Protein AF-D0R3M9-F1 (afdb_monomer_lite)

Structure (mmCIF, N/CA/C/O backbone):
data_AF-D0R3M9-F1
#
_entry.id   AF-D0R3M9-F1
#
loop_
_atom_site.group_PDB
_atom_site.id
_atom_site.type_symbol
_atom_site.label_atom_id
_atom_site.label_alt_id
_atom_site.label_comp_id
_atom_site.label_asym_id
_atom_site.label_entity_id
_atom_site.label_seq_id
_atom_site.pdbx_PDB_ins_code
_atom_site.Cartn_x
_atom_site.Cartn_y
_atom_site.Cartn_z
_atom_site.occupancy
_atom_site.B_iso_or_equiv
_atom_site.auth_seq_id
_atom_site.auth_comp_id
_atom_site.auth_asym_id
_atom_site.auth_atom_id
_atom_site.pdbx_PDB_model_num
ATOM 1 N N . MET A 1 1 ? 15.616 -2.768 24.592 1.00 41.12 1 MET A N 1
ATOM 2 C CA . MET A 1 1 ? 14.250 -2.204 24.499 1.00 41.12 1 MET A CA 1
ATOM 3 C C . MET A 1 1 ? 13.477 -3.038 23.492 1.00 41.12 1 MET A C 1
ATOM 5 O O . MET A 1 1 ? 14.000 -3.245 22.408 1.00 41.12 1 MET A O 1
ATOM 9 N N . LYS A 1 2 ? 12.301 -3.581 23.838 1.00 45.78 2 LYS A N 1
ATOM 10 C CA . LYS A 1 2 ? 11.410 -4.163 22.822 1.00 45.78 2 LYS A CA 1
ATOM 11 C C . LYS A 1 2 ? 10.800 -2.986 22.067 1.00 45.78 2 LYS A C 1
ATOM 13 O O . LYS A 1 2 ? 10.008 -2.259 22.660 1.00 45.78 2 LYS A O 1
ATOM 18 N N . VAL A 1 3 ? 11.216 -2.767 20.823 1.00 51.59 3 VAL A N 1
ATOM 19 C CA . VAL A 1 3 ? 10.518 -1.847 19.921 1.00 51.59 3 VAL A CA 1
ATOM 20 C C . VAL A 1 3 ? 9.105 -2.411 19.796 1.00 51.59 3 VAL A C 1
ATOM 22 O O . VAL A 1 3 ? 8.928 -3.539 19.337 1.00 51.59 3 VAL A O 1
ATOM 25 N N . LYS A 1 4 ? 8.105 -1.713 20.344 1.00 56.25 4 LYS A N 1
ATOM 26 C CA . LYS A 1 4 ? 6.713 -2.058 20.056 1.00 56.25 4 LYS A CA 1
ATOM 27 C C . LYS A 1 4 ? 6.535 -1.742 18.581 1.00 56.25 4 LYS A C 1
ATOM 29 O O . LYS A 1 4 ? 6.630 -0.579 18.213 1.00 56.25 4 LYS A O 1
ATOM 34 N N . PHE A 1 5 ? 6.348 -2.768 17.761 1.00 64.75 5 PHE A N 1
ATOM 35 C CA . PHE A 1 5 ? 5.988 -2.576 16.366 1.00 64.75 5 PHE A CA 1
ATOM 36 C C . PHE A 1 5 ? 4.654 -1.818 16.352 1.00 64.75 5 PHE A C 1
ATOM 38 O O . PHE A 1 5 ? 3.640 -2.359 16.803 1.00 64.75 5 PHE A O 1
ATOM 45 N N . LYS A 1 6 ? 4.677 -0.538 15.969 1.00 79.38 6 LYS A N 1
ATOM 46 C CA . LYS A 1 6 ? 3.457 0.234 15.740 1.00 79.38 6 LYS A CA 1
ATOM 47 C C . LYS A 1 6 ? 2.932 -0.215 14.379 1.00 79.38 6 LYS A C 1
ATOM 49 O O . LYS A 1 6 ? 3.684 -0.209 13.410 1.00 79.38 6 LYS A O 1
ATOM 54 N N . MET A 1 7 ? 1.684 -0.673 14.329 1.00 87.69 7 MET A N 1
ATOM 55 C CA . MET A 1 7 ? 1.034 -0.936 13.046 1.00 87.69 7 MET A CA 1
ATOM 56 C C . MET A 1 7 ? 0.890 0.407 12.319 1.00 87.69 7 MET A C 1
ATOM 58 O O . MET A 1 7 ? 0.468 1.360 12.983 1.00 87.69 7 MET A O 1
ATOM 62 N N . PRO A 1 8 ? 1.254 0.513 11.030 1.00 90.62 8 PRO A N 1
ATOM 63 C CA . PRO A 1 8 ? 1.012 1.738 10.292 1.00 90.62 8 PRO A CA 1
ATOM 64 C C . PRO A 1 8 ? -0.487 2.001 10.173 1.00 90.62 8 PRO A C 1
ATOM 66 O O . PRO A 1 8 ? -1.310 1.082 10.208 1.00 90.62 8 PRO A O 1
ATOM 69 N N . GLU A 1 9 ? -0.824 3.270 10.035 1.00 93.38 9 GLU A N 1
ATOM 70 C CA . GLU A 1 9 ? -2.182 3.773 9.897 1.00 93.38 9 GLU A CA 1
ATOM 71 C C . GLU A 1 9 ? -2.331 4.516 8.563 1.00 93.38 9 GLU A C 1
ATOM 73 O O . GLU A 1 9 ? -1.362 4.800 7.858 1.00 93.38 9 GLU A O 1
ATOM 78 N N . VAL A 1 10 ? -3.573 4.807 8.175 1.00 94.06 10 VAL A N 1
ATOM 79 C CA . VAL A 1 10 ? -3.840 5.627 6.985 1.00 94.06 10 VAL A CA 1
ATOM 80 C C . VAL A 1 10 ? -3.181 6.992 7.154 1.00 94.06 10 VAL A C 1
ATOM 82 O O . VAL A 1 10 ? -3.383 7.655 8.169 1.00 94.06 10 VAL A O 1
ATOM 85 N N . GLY A 1 11 ? -2.435 7.415 6.137 1.00 93.38 11 GLY A N 1
ATOM 86 C CA . GLY A 1 11 ? -1.633 8.634 6.162 1.00 93.38 11 GLY A CA 1
ATOM 87 C C . GLY A 1 11 ? -0.153 8.400 6.465 1.00 93.38 11 GLY A C 1
ATOM 88 O O . GLY A 1 11 ? 0.643 9.292 6.187 1.00 93.38 11 GLY A O 1
ATOM 89 N N . ASP A 1 12 ? 0.236 7.221 6.962 1.00 93.88 12 ASP A N 1
ATOM 90 C CA . ASP A 1 12 ? 1.647 6.914 7.200 1.00 93.88 12 ASP A CA 1
ATOM 91 C C . ASP A 1 12 ? 2.401 6.707 5.877 1.00 93.88 12 ASP A C 1
ATOM 93 O O . ASP A 1 12 ? 1.893 6.120 4.911 1.00 93.88 12 ASP A O 1
ATOM 97 N N . HIS A 1 13 ? 3.651 7.169 5.855 1.00 94.31 13 HIS A N 1
ATOM 98 C CA . HIS A 1 13 ? 4.578 6.930 4.757 1.00 94.31 13 HIS A CA 1
ATOM 99 C C . HIS A 1 13 ? 5.314 5.606 4.974 1.00 94.31 13 HIS A C 1
ATOM 101 O O . HIS A 1 13 ? 5.828 5.308 6.056 1.00 94.31 13 HIS A O 1
ATOM 107 N N . ILE A 1 14 ? 5.411 4.817 3.911 1.00 93.31 14 ILE A N 1
ATOM 108 C CA . ILE A 1 14 ? 6.187 3.582 3.893 1.00 93.31 14 ILE A CA 1
ATOM 109 C C . ILE A 1 14 ? 7.128 3.580 2.695 1.00 93.31 14 ILE A C 1
ATOM 111 O O . ILE A 1 14 ? 6.800 4.078 1.619 1.00 93.31 14 ILE A O 1
ATOM 115 N N . LEU A 1 15 ? 8.295 2.974 2.865 1.00 93.69 15 LEU A N 1
ATOM 116 C CA . LEU A 1 15 ? 9.237 2.743 1.782 1.00 93.69 15 LEU A CA 1
ATOM 117 C C . LEU A 1 15 ? 9.158 1.276 1.361 1.00 93.69 15 LEU A C 1
ATOM 119 O O . LEU A 1 15 ? 9.422 0.371 2.157 1.00 93.69 15 LEU A O 1
ATOM 123 N N . LEU A 1 16 ? 8.810 1.048 0.097 1.00 93.50 16 LEU A N 1
ATOM 124 C CA . LEU A 1 16 ? 8.821 -0.270 -0.524 1.00 93.50 16 LEU A CA 1
ATOM 125 C C . LEU A 1 16 ? 10.102 -0.440 -1.330 1.00 93.50 16 LEU A C 1
ATOM 127 O O . LEU A 1 16 ? 10.367 0.321 -2.258 1.00 93.50 16 LEU A O 1
ATOM 131 N N . LYS A 1 17 ? 10.893 -1.459 -1.004 1.00 91.94 17 LYS A N 1
ATOM 132 C CA . LYS A 1 17 ? 12.142 -1.767 -1.702 1.00 91.94 17 LYS A CA 1
ATOM 133 C C . LYS A 1 17 ? 12.071 -3.141 -2.341 1.00 91.94 17 LYS A C 1
ATOM 135 O O . LYS A 1 17 ? 11.792 -4.122 -1.661 1.00 91.94 17 LYS A O 1
ATOM 140 N N . LEU A 1 18 ? 12.338 -3.233 -3.639 1.00 86.12 18 LEU A N 1
ATOM 141 C CA . LEU A 1 18 ? 12.350 -4.526 -4.328 1.00 86.12 18 LEU A CA 1
ATOM 142 C C . LEU A 1 18 ? 13.445 -5.434 -3.764 1.00 86.12 18 LEU A C 1
ATOM 144 O O . LEU A 1 18 ? 14.601 -5.030 -3.655 1.00 86.12 18 LEU A O 1
ATOM 148 N N . ASN A 1 19 ? 13.099 -6.692 -3.486 1.00 74.25 19 ASN A N 1
ATOM 149 C CA . ASN A 1 19 ? 14.025 -7.675 -2.906 1.00 74.25 19 ASN A CA 1
ATOM 150 C C . ASN A 1 19 ? 15.320 -7.874 -3.720 1.00 74.25 19 ASN A C 1
ATOM 152 O O . ASN A 1 19 ? 16.353 -8.245 -3.167 1.00 74.25 19 ASN A O 1
ATOM 156 N N . ILE A 1 20 ? 15.273 -7.636 -5.033 1.00 73.25 20 ILE A N 1
ATOM 157 C CA . ILE A 1 20 ? 16.358 -7.945 -5.978 1.00 73.25 20 ILE A CA 1
ATOM 158 C C . ILE A 1 20 ? 16.953 -6.713 -6.678 1.00 73.25 20 ILE A C 1
ATOM 160 O O . ILE A 1 20 ? 17.916 -6.844 -7.435 1.00 73.25 20 ILE A O 1
ATOM 164 N N . HIS A 1 21 ? 16.412 -5.514 -6.444 1.00 65.50 21 HIS A N 1
ATOM 165 C CA . HIS A 1 21 ? 16.802 -4.297 -7.162 1.00 65.50 21 HIS A CA 1
ATOM 166 C C . HIS A 1 21 ? 17.001 -3.108 -6.218 1.00 65.50 21 HIS A C 1
ATOM 168 O O . HIS A 1 21 ? 16.436 -3.044 -5.135 1.00 65.50 21 HIS A O 1
ATOM 174 N N . VAL A 1 22 ? 17.775 -2.116 -6.668 1.00 72.81 22 VAL A N 1
ATOM 175 C CA . VAL A 1 22 ? 17.950 -0.818 -5.979 1.00 72.81 22 VAL A CA 1
ATOM 176 C C . VAL A 1 22 ? 16.735 0.101 -6.210 1.00 72.81 22 VAL A C 1
ATOM 178 O O . VAL A 1 22 ? 16.813 1.306 -6.019 1.00 72.81 22 VAL A O 1
ATOM 181 N N . LEU A 1 23 ? 15.615 -0.452 -6.683 1.00 81.81 23 LEU A N 1
ATOM 182 C CA . LEU A 1 23 ? 14.407 0.316 -6.934 1.00 81.81 23 LEU A CA 1
ATOM 183 C C . LEU A 1 23 ? 13.620 0.433 -5.626 1.00 81.81 23 LEU A C 1
ATOM 185 O O . LEU A 1 23 ? 13.256 -0.575 -5.012 1.00 81.81 23 LEU A O 1
ATOM 189 N N . GLU A 1 24 ? 13.392 1.675 -5.226 1.00 89.56 24 GLU A N 1
ATOM 190 C CA . GLU A 1 24 ? 12.687 2.054 -4.010 1.00 89.56 24 GLU A CA 1
ATOM 191 C C . GLU A 1 24 ? 11.480 2.916 -4.391 1.00 89.56 24 GLU A C 1
ATOM 193 O O . GLU A 1 24 ? 11.543 3.728 -5.317 1.00 89.56 24 GLU A O 1
ATOM 198 N N . HIS A 1 25 ? 10.364 2.709 -3.702 1.00 91.62 25 HIS A N 1
ATOM 199 C CA . HIS A 1 25 ? 9.134 3.463 -3.883 1.00 91.62 25 HIS A CA 1
ATOM 200 C C . HIS A 1 25 ? 8.707 4.036 -2.543 1.00 91.62 25 HIS A C 1
ATOM 202 O O . HIS A 1 25 ? 8.311 3.294 -1.641 1.00 91.62 25 HIS A O 1
ATOM 208 N N . GLU A 1 26 ? 8.771 5.356 -2.420 1.00 94.62 26 GLU A N 1
ATOM 209 C CA . GLU A 1 26 ? 8.135 6.046 -1.308 1.00 94.62 26 GLU A CA 1
ATOM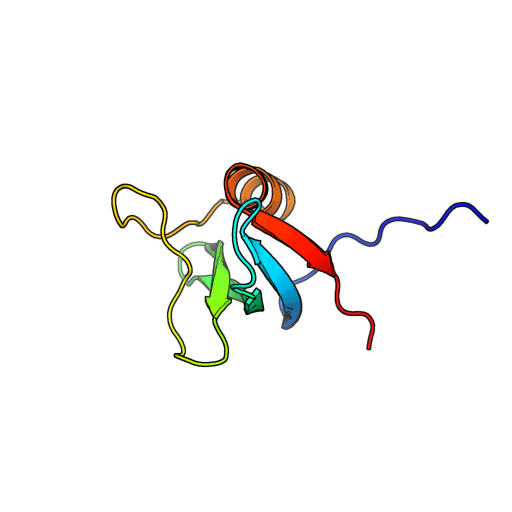 210 C C . GLU A 1 26 ? 6.628 6.063 -1.555 1.00 94.62 26 GLU A C 1
ATOM 212 O O . GLU A 1 26 ? 6.161 6.506 -2.610 1.00 94.62 26 GLU A O 1
ATOM 217 N N . CYS A 1 27 ? 5.875 5.511 -0.612 1.00 95.62 27 CYS A N 1
ATOM 218 C CA . CYS A 1 27 ? 4.448 5.305 -0.753 1.00 95.62 27 CYS A CA 1
ATOM 219 C C . CYS A 1 27 ? 3.680 5.857 0.443 1.00 95.62 27 CYS A C 1
ATOM 221 O O . CYS A 1 27 ? 4.156 5.831 1.574 1.00 95.62 27 CYS A O 1
ATOM 223 N N . LEU A 1 28 ? 2.451 6.285 0.182 1.00 96.25 28 LEU A N 1
ATOM 224 C CA . LEU A 1 28 ? 1.482 6.683 1.193 1.00 96.25 28 LEU A CA 1
ATOM 225 C C . LEU A 1 28 ? 0.459 5.569 1.388 1.00 96.25 28 LEU A C 1
ATOM 227 O O . LEU A 1 28 ? -0.146 5.122 0.409 1.00 96.25 28 LEU A O 1
ATOM 231 N N . LEU A 1 29 ? 0.235 5.153 2.634 1.00 96.06 29 LEU A N 1
ATOM 232 C CA . LEU A 1 29 ? -0.844 4.229 2.961 1.00 96.06 29 LEU A CA 1
ATOM 233 C C . LEU A 1 29 ? -2.185 4.967 2.958 1.00 96.06 29 LEU A C 1
ATOM 235 O O . LEU A 1 29 ? -2.357 5.980 3.637 1.00 96.06 29 LEU A O 1
ATOM 239 N N . THR A 1 30 ? -3.149 4.457 2.197 1.00 95.94 30 THR A N 1
ATOM 240 C CA . THR A 1 30 ? -4.452 5.100 2.009 1.00 95.94 30 THR A CA 1
ATOM 241 C C . THR A 1 30 ? -5.606 4.099 2.072 1.00 95.94 30 THR A C 1
ATOM 243 O O . THR A 1 30 ? -5.400 2.885 2.054 1.00 95.94 30 THR A O 1
ATOM 246 N N . LYS A 1 31 ? -6.829 4.629 2.149 1.00 95.75 31 LYS A N 1
ATOM 247 C CA . LYS A 1 31 ? -8.089 3.883 2.085 1.00 95.75 31 LYS A CA 1
ATOM 248 C C . LYS A 1 31 ? -8.859 4.304 0.827 1.00 95.75 31 LYS A C 1
ATOM 250 O O . LYS A 1 31 ? -8.972 5.497 0.545 1.00 95.75 31 LYS A O 1
ATOM 255 N N . LEU A 1 32 ? -9.351 3.327 0.075 1.00 91.88 32 LEU A N 1
ATOM 256 C CA . LEU A 1 32 ? -10.210 3.489 -1.096 1.00 91.88 32 LEU A CA 1
ATOM 257 C C . LEU A 1 32 ? -11.673 3.706 -0.676 1.00 91.88 32 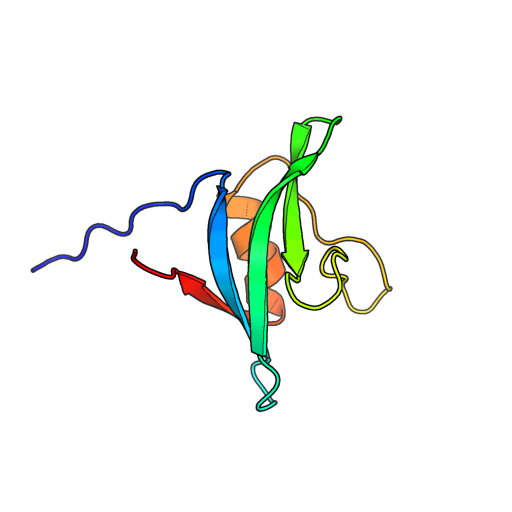LEU A C 1
ATOM 259 O O . LEU A 1 32 ? -12.045 3.498 0.480 1.00 91.88 32 LEU A O 1
ATOM 263 N N . GLU A 1 33 ? -12.512 4.138 -1.620 1.00 86.56 33 GLU A N 1
ATOM 264 C CA . GLU A 1 33 ? -13.940 4.388 -1.364 1.00 86.56 33 GLU A CA 1
ATOM 265 C C . GLU A 1 33 ? -14.695 3.113 -0.946 1.00 86.56 33 GLU A C 1
ATOM 267 O O . GLU A 1 33 ? -15.553 3.185 -0.068 1.00 86.56 33 GLU A O 1
ATOM 272 N N . A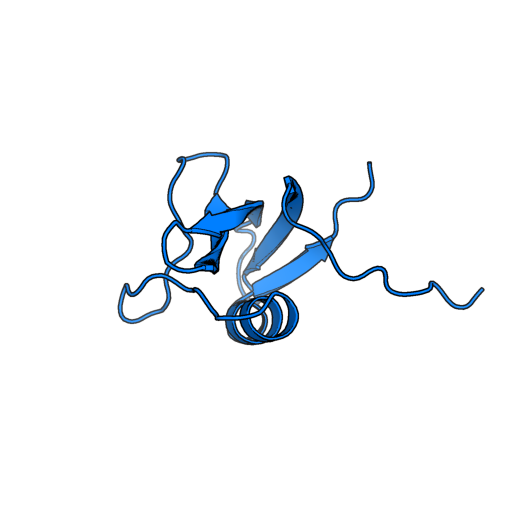SP A 1 34 ? -14.301 1.949 -1.476 1.00 88.62 34 ASP A N 1
ATOM 273 C CA . ASP A 1 34 ? -14.892 0.628 -1.189 1.00 88.62 34 ASP A CA 1
ATOM 274 C C . ASP A 1 34 ? -14.360 -0.020 0.105 1.00 88.62 34 ASP A C 1
ATOM 276 O O . ASP A 1 34 ? -14.425 -1.224 0.307 1.00 88.62 34 ASP A O 1
ATOM 280 N N . GLU A 1 35 ? -13.819 0.798 1.000 1.00 84.25 35 GLU A N 1
ATOM 281 C CA . GLU A 1 35 ? -13.230 0.420 2.284 1.00 84.25 35 GLU A CA 1
ATOM 282 C C . GLU A 1 35 ? -11.939 -0.407 2.275 1.00 84.25 35 GLU A C 1
ATOM 284 O O . GLU A 1 35 ? -11.376 -0.639 3.344 1.00 84.25 35 GLU A O 1
ATOM 289 N N . GLU A 1 36 ? -11.409 -0.743 1.106 1.00 92.88 36 GLU A N 1
ATOM 290 C CA . GLU A 1 36 ? -10.115 -1.409 0.966 1.00 92.88 36 GLU A CA 1
ATOM 291 C C . GLU A 1 36 ? -8.934 -0.458 1.222 1.00 92.88 36 GLU A C 1
ATOM 293 O O . GLU A 1 36 ? -8.989 0.748 0.969 1.00 92.88 36 GLU A O 1
ATOM 298 N N . TYR A 1 37 ? -7.818 -1.005 1.686 1.00 96.81 37 TYR A N 1
ATOM 299 C CA . TYR A 1 37 ? -6.560 -0.301 1.901 1.00 96.81 37 TYR A CA 1
ATOM 300 C C . TYR A 1 37 ? -5.594 -0.579 0.758 1.00 96.81 37 TYR A C 1
ATOM 302 O O . TYR A 1 37 ? -5.488 -1.708 0.284 1.00 96.81 37 TYR A O 1
ATOM 310 N N . CYS A 1 38 ? -4.833 0.433 0.352 1.00 96.56 38 CYS A N 1
ATOM 311 C CA . CYS A 1 38 ? -3.757 0.284 -0.624 1.00 96.56 38 CYS A CA 1
ATOM 312 C C . CYS A 1 38 ? -2.629 1.283 -0.349 1.00 96.56 38 CYS A C 1
ATOM 314 O O . CYS A 1 38 ? -2.679 2.068 0.604 1.00 96.56 38 CYS A O 1
ATOM 316 N N . VAL A 1 39 ? -1.592 1.255 -1.186 1.00 96.38 39 VAL A N 1
ATOM 317 C CA . VAL A 1 39 ? -0.481 2.207 -1.111 1.00 96.38 39 VAL A CA 1
ATOM 318 C C . VAL A 1 39 ? -0.284 2.903 -2.450 1.00 96.38 39 VAL A C 1
ATOM 320 O O . VAL A 1 39 ? -0.342 2.274 -3.510 1.00 96.38 39 VAL A O 1
ATOM 323 N N . ILE A 1 40 ? -0.059 4.213 -2.399 1.00 96.31 40 ILE A N 1
ATOM 324 C CA . ILE A 1 40 ? 0.149 5.059 -3.577 1.00 96.31 40 ILE A CA 1
ATOM 325 C C . ILE A 1 40 ? 1.608 5.482 -3.620 1.00 96.31 40 ILE A C 1
ATOM 327 O O . ILE A 1 40 ? 2.098 6.074 -2.664 1.00 96.31 40 ILE A O 1
ATOM 331 N N . ASN A 1 41 ? 2.281 5.232 -4.740 1.00 95.44 41 ASN A N 1
ATOM 332 C CA . ASN A 1 41 ? 3.620 5.744 -4.994 1.00 95.44 41 ASN A CA 1
ATOM 333 C C . ASN A 1 41 ? 3.574 7.276 -5.120 1.00 95.44 41 ASN A C 1
ATOM 335 O O . ASN A 1 41 ? 2.874 7.819 -5.979 1.00 95.44 41 ASN A O 1
ATOM 339 N N . LEU A 1 42 ? 4.340 7.969 -4.280 1.00 94.38 42 LEU A N 1
ATOM 340 C CA . LEU A 1 42 ? 4.349 9.428 -4.200 1.00 94.38 42 LEU A CA 1
ATOM 341 C C . LEU A 1 42 ? 5.025 10.107 -5.399 1.00 94.38 42 LEU A C 1
ATOM 343 O O . LEU A 1 42 ? 4.696 11.246 -5.716 1.00 94.38 42 LEU A O 1
ATOM 347 N N . GLU A 1 43 ? 5.928 9.421 -6.099 1.00 93.31 43 GLU A N 1
ATOM 348 C CA . GLU A 1 43 ? 6.622 9.961 -7.273 1.00 93.31 43 GLU A CA 1
ATOM 349 C C . GLU A 1 43 ? 5.671 10.128 -8.466 1.00 93.31 43 GLU A C 1
ATOM 351 O O . GLU A 1 43 ? 5.739 11.117 -9.196 1.00 93.31 43 GLU A O 1
ATOM 356 N N . ASN A 1 44 ? 4.779 9.156 -8.681 1.00 93.50 44 ASN A N 1
ATOM 357 C CA . ASN A 1 44 ? 3.934 9.097 -9.879 1.00 93.50 44 ASN A CA 1
ATOM 358 C C . ASN A 1 44 ? 2.422 9.130 -9.601 1.00 93.50 44 ASN A C 1
ATOM 360 O O . ASN A 1 44 ? 1.636 9.177 -10.551 1.00 93.50 44 ASN A O 1
ATOM 364 N N . GLY A 1 45 ? 2.011 9.107 -8.332 1.00 94.00 45 GLY A N 1
ATOM 365 C CA . GLY A 1 45 ? 0.615 9.162 -7.900 1.00 94.00 45 GLY A CA 1
ATOM 366 C C . GLY A 1 45 ? -0.202 7.907 -8.218 1.00 94.00 45 GLY A C 1
ATOM 367 O O . GLY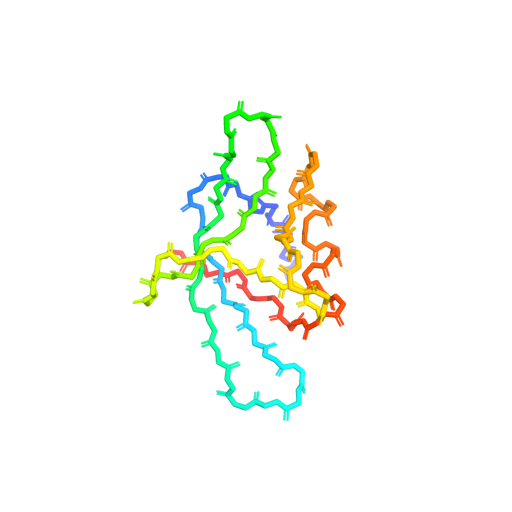 A 1 45 ? -1.430 7.968 -8.212 1.00 94.00 45 GLY A O 1
ATOM 368 N N . LYS A 1 46 ? 0.440 6.778 -8.541 1.00 94.88 46 LYS A N 1
ATOM 369 C CA . LYS A 1 46 ? -0.239 5.524 -8.895 1.00 94.88 46 LYS A CA 1
ATOM 370 C C . LYS A 1 46 ? -0.147 4.504 -7.770 1.00 94.88 46 LYS A C 1
ATOM 372 O O . LYS A 1 46 ? 0.853 4.428 -7.061 1.00 94.88 46 LYS A O 1
ATOM 377 N N . GLY A 1 47 ? -1.185 3.680 -7.657 1.00 94.62 47 GLY A N 1
ATOM 378 C CA . GLY A 1 47 ? -1.165 2.510 -6.788 1.00 94.62 47 GLY A CA 1
ATOM 379 C C . GLY A 1 47 ? -0.138 1.471 -7.240 1.00 94.62 47 GLY A C 1
ATOM 380 O O . GLY A 1 47 ? 0.158 1.358 -8.436 1.00 94.62 47 GLY A O 1
ATOM 381 N N . ILE A 1 48 ? 0.393 0.719 -6.279 1.00 94.75 48 ILE A N 1
ATOM 382 C CA . ILE A 1 48 ? 1.304 -0.399 -6.542 1.00 94.75 48 ILE A CA 1
ATOM 383 C C . ILE A 1 48 ? 0.518 -1.587 -7.096 1.00 94.75 48 ILE A C 1
ATOM 385 O O . ILE A 1 48 ? -0.580 -1.888 -6.631 1.00 94.75 48 ILE A O 1
ATOM 389 N N . ARG A 1 49 ? 1.080 -2.239 -8.114 1.00 93.62 49 ARG A N 1
ATOM 390 C CA . ARG A 1 49 ? 0.449 -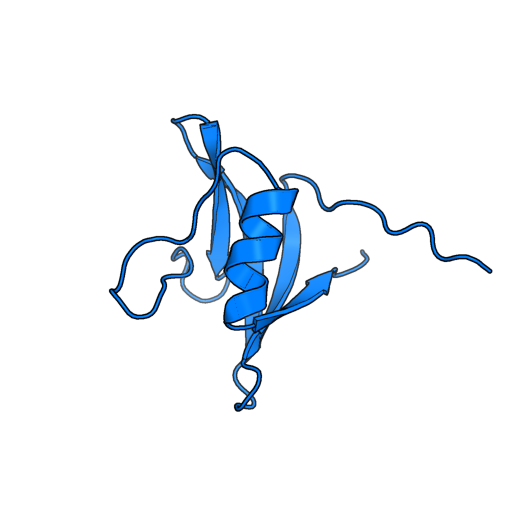3.348 -8.829 1.00 93.62 49 ARG A CA 1
ATOM 391 C C . ARG A 1 49 ? 1.291 -4.610 -8.742 1.00 93.62 49 ARG A C 1
ATOM 393 O O . ARG A 1 49 ? 2.511 -4.516 -8.603 1.00 93.62 49 ARG A O 1
ATOM 400 N N . ASP A 1 50 ? 0.634 -5.756 -8.828 1.00 90.38 50 ASP A N 1
ATOM 401 C CA . ASP A 1 50 ? 1.287 -7.059 -8.866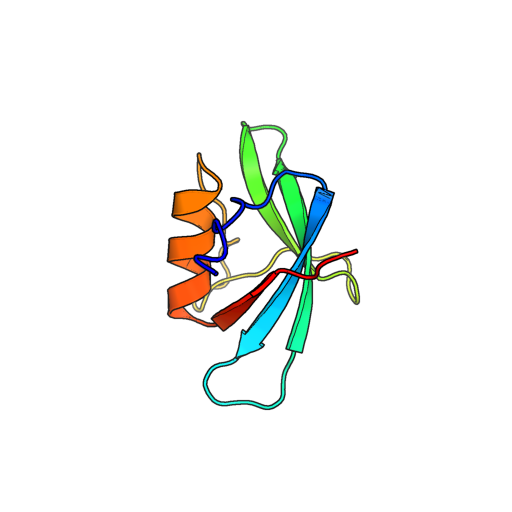 1.00 90.38 50 ASP A CA 1
ATOM 402 C C . ASP A 1 50 ? 1.802 -7.420 -10.277 1.00 90.38 50 ASP A C 1
ATOM 404 O O . ASP A 1 50 ? 1.834 -6.595 -11.197 1.00 90.38 50 ASP A O 1
ATOM 408 N N . ILE A 1 51 ? 2.243 -8.671 -10.438 1.00 87.38 51 ILE A N 1
ATOM 409 C CA . ILE A 1 51 ? 2.781 -9.204 -11.697 1.00 87.38 51 ILE A CA 1
ATOM 410 C C . ILE A 1 51 ? 1.736 -9.337 -12.811 1.00 87.38 51 ILE A C 1
ATOM 412 O O . ILE A 1 51 ? 2.105 -9.290 -13.986 1.00 87.38 51 ILE A O 1
ATOM 416 N N . ASP A 1 52 ? 0.461 -9.473 -12.450 1.00 91.56 52 ASP A N 1
ATOM 417 C CA . ASP A 1 52 ? -0.671 -9.577 -13.370 1.00 91.56 52 ASP A CA 1
ATOM 418 C C . ASP A 1 52 ? -1.267 -8.191 -13.685 1.00 91.56 52 ASP A C 1
ATOM 420 O O . ASP A 1 52 ? -2.191 -8.064 -14.491 1.00 91.56 52 ASP A O 1
ATOM 424 N N . ASN A 1 53 ? -0.638 -7.132 -13.151 1.00 91.19 53 ASN A N 1
ATOM 425 C CA . ASN A 1 53 ? -0.993 -5.725 -13.300 1.00 91.19 53 ASN A CA 1
ATOM 426 C C . ASN A 1 53 ? -2.303 -5.344 -12.583 1.00 91.19 53 ASN A C 1
ATOM 428 O O . ASN A 1 53 ? -2.892 -4.300 -12.895 1.00 91.19 53 ASN A O 1
ATOM 432 N N . ASP A 1 54 ? -2.713 -6.119 -11.581 1.00 93.25 54 ASP A N 1
ATOM 433 C CA . ASP A 1 54 ? -3.822 -5.796 -10.688 1.00 93.25 54 ASP A CA 1
ATOM 434 C C . ASP A 1 54 ? -3.351 -4.914 -9.526 1.00 93.25 54 ASP A C 1
ATOM 436 O O . ASP A 1 54 ? -2.179 -4.910 -9.146 1.00 93.25 54 ASP A O 1
ATOM 440 N N . LEU A 1 55 ? -4.246 -4.064 -9.014 1.00 94.81 55 LEU A N 1
ATOM 441 C CA . LEU A 1 55 ? -3.933 -3.188 -7.883 1.00 94.81 55 LEU A CA 1
ATOM 442 C C . LEU A 1 55 ? -3.781 -4.038 -6.620 1.00 94.81 55 LEU A C 1
ATOM 444 O O . LEU A 1 55 ? -4.679 -4.804 -6.291 1.00 94.81 55 LEU A O 1
ATOM 448 N N . ILE A 1 56 ? -2.689 -3.845 -5.881 1.00 95.12 56 ILE A N 1
ATOM 449 C CA . ILE A 1 56 ? -2.524 -4.491 -4.579 1.00 95.12 56 ILE A CA 1
ATOM 450 C C . ILE A 1 56 ? -3.330 -3.698 -3.544 1.00 95.12 56 ILE A C 1
ATOM 452 O O . ILE A 1 56 ? -2.935 -2.599 -3.136 1.00 95.12 56 ILE A O 1
ATOM 456 N N . CYS A 1 57 ? -4.465 -4.257 -3.135 1.00 95.69 57 CYS A N 1
ATOM 457 C CA . CYS A 1 57 ? -5.335 -3.742 -2.083 1.00 95.69 57 CYS A CA 1
ATOM 458 C C . CYS A 1 57 ? -5.863 -4.880 -1.196 1.00 95.69 57 CYS A C 1
ATOM 460 O O . CYS A 1 57 ? -5.788 -6.055 -1.559 1.00 95.69 57 CYS A O 1
ATOM 462 N N . SER A 1 58 ? -6.331 -4.553 0.010 1.00 96.00 58 SER A N 1
ATOM 463 C CA . SER A 1 58 ? -6.906 -5.538 0.943 1.00 96.00 58 SER A CA 1
ATOM 464 C C . SER A 1 58 ? -7.859 -4.895 1.948 1.00 96.00 58 SER A C 1
ATOM 466 O O . SER A 1 58 ? -7.744 -3.707 2.237 1.00 96.00 58 SER A O 1
ATOM 468 N N . ASP A 1 59 ? -8.729 -5.695 2.564 1.00 94.94 59 ASP A N 1
ATOM 469 C CA . ASP A 1 59 ? -9.721 -5.245 3.555 1.00 94.94 59 ASP A CA 1
ATOM 470 C C . ASP A 1 59 ? -9.100 -4.747 4.870 1.00 94.94 59 ASP A C 1
ATOM 472 O O . ASP A 1 59 ? -9.754 -4.086 5.680 1.00 94.94 59 ASP A O 1
ATOM 476 N N . SER A 1 60 ? -7.825 -5.055 5.116 1.00 94.75 60 SER A N 1
ATOM 477 C CA . SER A 1 60 ? -7.112 -4.620 6.311 1.00 94.75 60 SER A CA 1
ATOM 478 C C . SER A 1 60 ? -5.651 -4.265 6.029 1.00 94.75 60 SER A C 1
ATOM 480 O O . SER A 1 60 ? -4.998 -4.835 5.156 1.00 94.75 60 SER A O 1
ATOM 482 N N . ILE A 1 61 ? -5.102 -3.335 6.819 1.00 94.38 61 ILE A N 1
ATOM 483 C CA . ILE A 1 61 ? -3.682 -2.955 6.741 1.00 94.38 61 ILE A CA 1
ATOM 484 C C . ILE A 1 61 ? -2.745 -4.163 6.935 1.00 94.38 61 ILE A C 1
ATOM 486 O O . ILE A 1 61 ? -1.805 -4.298 6.156 1.00 94.38 61 ILE A O 1
ATOM 490 N N . PRO A 1 62 ? -2.954 -5.067 7.915 1.00 94.44 62 PRO A N 1
ATOM 491 C CA . PRO A 1 62 ? -2.087 -6.234 8.072 1.00 94.44 62 PRO A CA 1
ATOM 492 C C . PRO A 1 62 ? -2.072 -7.158 6.849 1.00 94.44 62 PRO A C 1
ATOM 494 O O . PRO A 1 62 ? -1.005 -7.654 6.495 1.00 94.44 62 PRO A O 1
ATOM 497 N N . GLU A 1 63 ? -3.220 -7.374 6.202 1.00 95.56 63 GLU A N 1
ATOM 498 C CA . GLU A 1 63 ? -3.303 -8.180 4.976 1.00 95.56 63 GLU A CA 1
ATOM 499 C C . GLU A 1 63 ? -2.592 -7.487 3.816 1.00 95.56 63 GLU A C 1
ATOM 501 O O . GLU A 1 63 ? -1.731 -8.101 3.191 1.00 95.56 63 GLU A O 1
ATOM 506 N N . LEU A 1 64 ? -2.830 -6.186 3.621 1.00 95.88 64 LEU A N 1
ATOM 507 C CA . LEU A 1 64 ? -2.147 -5.383 2.603 1.00 95.88 64 LEU A CA 1
ATOM 508 C C . LEU A 1 64 ? -0.621 -5.453 2.746 1.00 95.88 64 LEU A C 1
ATOM 510 O O . LEU A 1 64 ? 0.101 -5.631 1.766 1.00 95.88 64 LEU A O 1
ATOM 514 N N . LEU A 1 65 ? -0.110 -5.312 3.973 1.00 94.31 65 LEU A N 1
ATOM 515 C CA . LEU A 1 65 ? 1.322 -5.434 4.240 1.00 94.31 65 LEU A CA 1
ATOM 516 C C . LEU A 1 65 ? 1.832 -6.847 3.941 1.00 94.31 65 LEU A C 1
ATOM 518 O O . LEU A 1 65 ? 2.947 -6.989 3.445 1.00 94.31 65 LEU A O 1
ATOM 522 N N . GLY A 1 66 ? 1.029 -7.876 4.220 1.00 94.38 66 GLY A N 1
ATOM 523 C CA . GLY A 1 66 ? 1.334 -9.262 3.872 1.00 94.38 66 GLY A CA 1
ATOM 524 C C . GLY A 1 66 ? 1.451 -9.474 2.361 1.00 94.38 66 GLY A C 1
ATOM 525 O O . GLY A 1 66 ? 2.428 -10.069 1.910 1.00 94.38 66 GLY A O 1
ATOM 526 N N . GLU A 1 67 ? 0.515 -8.933 1.580 1.00 94.44 67 GLU A N 1
ATOM 527 C CA . GLU A 1 67 ? 0.549 -8.980 0.112 1.00 94.44 67 GLU A CA 1
ATOM 528 C C . GLU A 1 67 ? 1.771 -8.243 -0.450 1.00 94.44 67 GLU A C 1
ATOM 530 O O . GLU A 1 67 ? 2.543 -8.795 -1.237 1.00 94.44 67 GLU A O 1
ATOM 535 N N . LEU A 1 68 ? 2.036 -7.022 0.023 1.00 93.88 68 LEU A N 1
ATOM 536 C CA . LEU A 1 68 ? 3.201 -6.238 -0.397 1.00 93.88 68 LEU A CA 1
ATOM 537 C C . LEU A 1 68 ? 4.531 -6.929 -0.048 1.00 93.88 68 LEU A C 1
ATOM 539 O O . LEU A 1 68 ? 5.482 -6.854 -0.831 1.00 93.88 68 LEU A O 1
ATOM 543 N N . GLN A 1 69 ? 4.607 -7.635 1.086 1.00 93.00 69 GLN A N 1
ATOM 544 C CA . GLN A 1 69 ? 5.808 -8.363 1.515 1.00 93.00 69 GLN A CA 1
ATOM 545 C C . GLN A 1 69 ? 6.203 -9.519 0.592 1.00 93.00 69 GLN A C 1
ATOM 547 O O . GLN A 1 69 ? 7.363 -9.940 0.612 1.00 93.00 69 GLN A O 1
ATOM 552 N N . GLN A 1 70 ? 5.287 -10.016 -0.243 1.00 91.19 70 GLN A N 1
ATOM 553 C CA . GLN A 1 70 ? 5.619 -11.037 -1.240 1.00 91.19 70 GLN A CA 1
ATOM 554 C C . GLN A 1 70 ? 6.590 -10.498 -2.304 1.00 91.19 70 GLN A C 1
ATOM 556 O O . GLN A 1 70 ? 7.393 -11.252 -2.858 1.00 91.19 70 GLN A O 1
ATOM 561 N N . TYR A 1 71 ? 6.564 -9.184 -2.547 1.00 89.56 71 TYR A N 1
ATOM 562 C CA . TYR A 1 71 ? 7.310 -8.524 -3.619 1.00 89.56 71 TYR A CA 1
ATOM 563 C C . TYR A 1 71 ? 8.389 -7.559 -3.097 1.00 89.56 71 TYR A C 1
ATOM 565 O O . TYR A 1 71 ? 9.456 -7.422 -3.708 1.00 89.56 71 TYR A O 1
ATOM 573 N N . TYR A 1 72 ? 8.138 -6.914 -1.954 1.00 91.81 72 TYR A N 1
ATOM 574 C CA . TYR A 1 72 ? 8.946 -5.817 -1.423 1.00 91.81 72 TYR A CA 1
ATOM 575 C C . TYR A 1 72 ? 9.387 -6.059 0.024 1.00 91.81 72 TYR A C 1
ATOM 577 O O . TYR A 1 72 ? 8.666 -6.623 0.842 1.00 91.81 72 TYR A O 1
ATOM 585 N N . LEU A 1 73 ? 10.556 -5.531 0.379 1.00 91.12 73 LEU A N 1
ATOM 586 C CA . LEU A 1 73 ? 10.871 -5.194 1.762 1.00 91.12 73 LEU A CA 1
ATOM 587 C C . LEU A 1 73 ? 10.130 -3.910 2.126 1.00 91.12 73 LEU A C 1
ATOM 589 O O . LEU A 1 73 ? 10.218 -2.917 1.401 1.00 91.12 73 LEU A O 1
ATOM 593 N N . ILE A 1 74 ? 9.429 -3.935 3.255 1.00 91.94 74 ILE A N 1
ATOM 594 C CA . ILE A 1 74 ? 8.657 -2.797 3.750 1.00 91.94 74 ILE A CA 1
ATOM 595 C C . ILE A 1 74 ? 9.406 -2.156 4.912 1.00 91.94 74 ILE A C 1
ATOM 597 O O . ILE A 1 74 ? 9.701 -2.822 5.907 1.00 91.94 74 ILE A O 1
ATOM 601 N N . TYR A 1 75 ? 9.669 -0.859 4.800 1.00 90.88 75 TYR A N 1
ATOM 602 C CA . TYR A 1 75 ? 10.218 -0.044 5.875 1.00 90.88 75 TYR A CA 1
ATOM 603 C C . TYR A 1 75 ? 9.196 1.021 6.262 1.00 90.88 75 TYR A C 1
ATOM 605 O O . TYR A 1 75 ? 8.700 1.754 5.409 1.00 90.88 75 TYR A O 1
ATOM 613 N N . LEU A 1 76 ? 8.874 1.092 7.552 1.00 88.12 76 LEU A N 1
ATOM 614 C CA . LEU A 1 76 ? 8.052 2.169 8.095 1.00 88.12 76 LEU A CA 1
ATOM 615 C C . LEU A 1 76 ? 8.936 3.400 8.260 1.00 88.12 76 LEU A C 1
ATOM 617 O O . LEU A 1 76 ? 10.018 3.300 8.845 1.00 88.12 76 LEU A O 1
ATOM 621 N N . MET A 1 77 ? 8.491 4.531 7.726 1.00 82.38 77 MET A N 1
ATOM 622 C CA . MET A 1 77 ? 9.186 5.798 7.912 1.00 82.38 77 MET A CA 1
ATOM 623 C C . MET A 1 77 ? 8.711 6.374 9.250 1.00 82.38 77 MET A C 1
ATOM 625 O O . MET A 1 77 ? 7.513 6.557 9.453 1.00 82.38 77 MET A O 1
ATOM 629 N N . GLU A 1 78 ? 9.631 6.573 10.193 1.00 72.62 78 GLU A N 1
ATOM 630 C CA . GLU A 1 78 ? 9.340 7.359 11.396 1.00 72.62 78 GLU A CA 1
ATOM 631 C C . GLU A 1 78 ? 9.442 8.848 11.027 1.00 72.62 78 GLU A C 1
ATOM 633 O O . GLU A 1 78 ? 10.397 9.233 10.347 1.00 72.62 78 GLU A O 1
ATOM 638 N N . ASP A 1 79 ? 8.463 9.652 11.455 1.00 57.75 79 ASP A N 1
ATOM 639 C CA . ASP A 1 79 ? 8.529 11.125 11.428 1.00 57.75 79 ASP A CA 1
ATOM 640 C C . ASP A 1 79 ? 9.665 11.669 12.317 1.00 57.75 79 ASP A C 1
ATOM 642 O O . ASP A 1 79 ? 9.838 11.160 13.455 1.00 57.75 79 ASP A O 1
#

Organism: Lactobacillus johnsonii (strain FI9785) (NCBI:txid633699)

Radius of gyration: 12.29 Å; chains: 1; bounding box: 33×22×38 Å

pLDDT: mean 88.22, std 12.05, range [41.12, 96.81]

Secondary structure (DSSP, 8-state):
-----PPP-TT-EEEEEETTSS-EEEEEEEE-TTS-EEEEETTT--B-B-TTS-B-EESSHHHHHHHHHTTEEEEEPP-

Foldseek 3Di:
DPPPPDQDDQQFWKWWAFPPDNDIFTWGWHADPVQKIFIAGPVPRHTDADPVRHGQIGNDSVVSVVSSVVGTDMDGDDD

Sequence (79 aa):
MKVKFKMPEVGDHILLKLNIHVLEHECLLTKLEDEEYCVINLENGKGIRDIDNDLICSDSIPELLGELQQYYLIYLMED